Protein AF-A6P7M1-F1 (afdb_monomer)

Solvent-accessible surface area (backbone atoms only — not comparable to full-atom values): 3730 Å² total; per-residue (Å²): 113,56,78,45,58,64,40,74,76,96,48,36,44,29,24,28,65,54,83,83,72,64,77,94,55,63,93,69,56,55,67,58,53,52,50,55,51,43,69,58,48,45,50,76,75,64,31,83,44,78,54,74,92,80,84,85,87,132

pLDDT: mean 96.77, std 3.14, range [75.69, 98.44]

Radius of gyration: 12.7 Å; Cα contacts (8 Å, |Δi|>4): 63; chains: 1; bounding box: 31×14×33 Å

Mean predicted aligned error: 2.39 Å

Nearest PDB structures (foldseek):
  3w6s-assembly2_C  TM=1.002E+00  e=1.993E-04  Saccharomyces cerevisiae Sigma1278b
  4h89-assembly1_A-2  TM=9.228E-01  e=3.795E-03  Kribbella flavida DSM 17836
  1vhs-assembly1_A  TM=9.081E-01  e=3.153E-01  Bacillus subtilis
  2ge3-assembly1_B  TM=8.370E-01  e=5.928E-01  Agrobacterium tumefaciens
  5wph-assembly1_A  TM=8.748E-01  e=1.283E+00  Pseudomonas putida KT2440

Foldseek 3Di:
DDWFQPDDDPRSLEIEDDDDDPPVCPPVCVSVVVVVVCVVVSVVVNRDHYDDPDDDDD

Structure (mmCIF, N/CA/C/O backbone):
data_AF-A6P7M1-F1
#
_entry.id   AF-A6P7M1-F1
#
loop_
_atom_site.group_PDB
_atom_site.id
_atom_site.type_symbol
_atom_site.label_atom_id
_atom_site.label_alt_id
_atom_site.label_comp_id
_atom_site.label_asym_id
_atom_site.label_entity_id
_atom_site.label_seq_id
_atom_site.pdbx_PDB_ins_code
_atom_site.Cartn_x
_atom_site.Cartn_y
_atom_site.Cartn_z
_atom_site.occupancy
_atom_site.B_iso_or_equiv
_atom_site.auth_seq_id
_atom_site.auth_comp_id
_atom_site.auth_asym_id
_atom_site.auth_atom_id
_atom_site.pdbx_PDB_model_num
ATOM 1 N N . PHE A 1 1 ? -7.566 4.872 -0.149 1.00 94.56 1 PHE A N 1
ATOM 2 C CA . PHE A 1 1 ? -6.103 4.722 -0.004 1.00 94.56 1 PHE A CA 1
ATOM 3 C C . PHE A 1 1 ? -5.453 5.229 -1.277 1.00 94.56 1 PHE A C 1
ATOM 5 O O . PHE A 1 1 ? -6.149 5.345 -2.281 1.00 94.56 1 PHE A O 1
ATOM 12 N N . TYR A 1 2 ? -4.162 5.539 -1.244 1.00 97.88 2 TYR A N 1
ATOM 13 C CA . TYR A 1 2 ? -3.394 5.835 -2.456 1.00 97.88 2 TYR A CA 1
ATOM 14 C C . TYR A 1 2 ? -2.460 4.670 -2.788 1.00 97.88 2 TYR A C 1
ATOM 16 O O . TYR A 1 2 ? -2.121 3.890 -1.901 1.00 97.88 2 TYR A O 1
ATOM 24 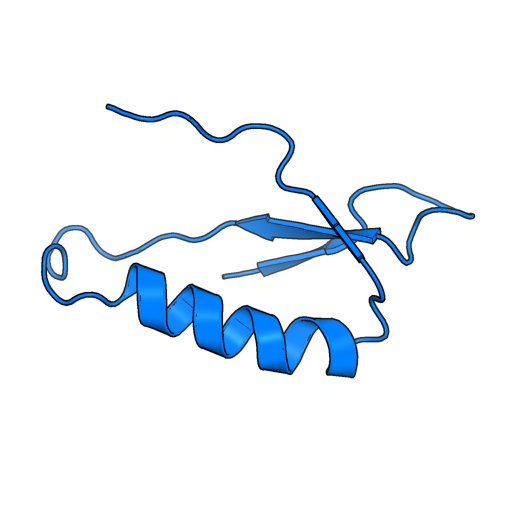N N . ILE A 1 3 ? -2.025 4.587 -4.045 1.00 98.31 3 ILE A N 1
ATOM 25 C CA . ILE A 1 3 ? -0.930 3.721 -4.491 1.00 98.31 3 ILE A CA 1
ATOM 26 C C . ILE A 1 3 ? 0.018 4.593 -5.310 1.00 98.31 3 ILE A C 1
ATOM 28 O O . ILE A 1 3 ? -0.424 5.289 -6.223 1.00 98.31 3 ILE A O 1
ATOM 32 N N . LYS A 1 4 ? 1.308 4.576 -4.980 1.00 97.88 4 LYS A N 1
ATOM 33 C CA . LYS A 1 4 ? 2.349 5.292 -5.729 1.00 97.88 4 LYS A CA 1
ATOM 34 C C . LYS A 1 4 ? 3.654 4.491 -5.748 1.00 97.88 4 LYS A C 1
ATOM 36 O O . LYS A 1 4 ? 3.820 3.628 -4.882 1.00 97.88 4 LYS A O 1
ATOM 41 N N . PRO A 1 5 ? 4.606 4.795 -6.643 1.00 97.81 5 PRO A N 1
ATOM 42 C CA . PRO A 1 5 ? 5.944 4.222 -6.562 1.00 97.81 5 PRO A CA 1
ATOM 43 C C . PRO A 1 5 ? 6.600 4.590 -5.222 1.00 97.81 5 PRO A C 1
ATOM 45 O O . PRO A 1 5 ? 6.538 5.747 -4.796 1.00 97.81 5 PRO A O 1
ATOM 48 N N . ASN A 1 6 ? 7.214 3.617 -4.543 1.00 98.12 6 ASN A N 1
ATOM 49 C CA . ASN A 1 6 ? 7.981 3.865 -3.315 1.00 98.12 6 ASN A CA 1
ATOM 50 C C . ASN A 1 6 ? 9.356 4.477 -3.625 1.00 98.12 6 ASN A C 1
ATOM 52 O O . ASN A 1 6 ? 9.897 5.232 -2.824 1.00 98.12 6 ASN A O 1
ATOM 56 N N . TYR A 1 7 ? 9.897 4.165 -4.804 1.00 97.62 7 TYR A N 1
ATOM 57 C CA . TYR A 1 7 ? 11.198 4.618 -5.286 1.00 97.62 7 TYR A CA 1
ATOM 58 C C . TYR A 1 7 ? 11.086 5.134 -6.726 1.00 97.62 7 TYR A C 1
ATOM 60 O O . TYR A 1 7 ? 10.176 4.759 -7.466 1.00 97.62 7 TYR A O 1
ATOM 68 N N . ILE A 1 8 ? 12.030 5.978 -7.140 1.00 93.81 8 ILE A N 1
ATOM 69 C CA . ILE A 1 8 ? 12.131 6.472 -8.521 1.00 93.81 8 ILE A CA 1
ATOM 70 C C . ILE A 1 8 ? 12.943 5.515 -9.412 1.00 93.81 8 ILE A C 1
ATOM 72 O O . ILE A 1 8 ? 13.751 4.720 -8.931 1.00 93.81 8 ILE A O 1
ATOM 76 N N . GLY A 1 9 ? 12.764 5.612 -10.733 1.00 95.19 9 GLY A N 1
ATOM 77 C CA . GLY A 1 9 ? 13.602 4.912 -11.712 1.00 95.19 9 GLY A CA 1
ATOM 78 C C . GLY A 1 9 ? 13.442 3.390 -11.683 1.00 95.19 9 GLY A C 1
ATOM 79 O O . GLY A 1 9 ? 12.329 2.880 -11.737 1.00 95.19 9 GLY A O 1
ATOM 80 N N . ARG A 1 10 ? 14.558 2.650 -11.614 1.00 96.62 10 ARG A N 1
ATOM 81 C CA . ARG A 1 10 ? 14.585 1.178 -11.772 1.00 96.62 10 ARG A CA 1
ATOM 82 C C . ARG A 1 10 ? 13.769 0.414 -10.721 1.00 96.62 10 ARG A C 1
ATOM 84 O O . ARG A 1 10 ? 13.350 -0.709 -10.985 1.00 96.62 10 ARG A O 1
ATOM 91 N N . CYS A 1 11 ? 13.508 1.025 -9.567 1.00 96.81 11 CYS A N 1
ATOM 92 C CA . CYS A 1 11 ? 12.742 0.426 -8.471 1.00 96.81 11 CYS A CA 1
ATOM 93 C C . CYS A 1 11 ? 11.286 0.927 -8.397 1.00 96.81 11 CYS A C 1
ATOM 95 O O . CYS A 1 11 ? 10.612 0.692 -7.397 1.00 96.81 11 CYS A O 1
ATOM 97 N N . SER A 1 12 ? 10.777 1.605 -9.435 1.00 96.75 12 SER A N 1
ATOM 98 C CA . SER A 1 12 ? 9.401 2.133 -9.466 1.00 96.75 12 SER A CA 1
ATOM 99 C C . SER A 1 12 ? 8.317 1.051 -9.482 1.00 96.75 12 SER A C 1
ATOM 101 O O . SER A 1 12 ? 7.174 1.324 -9.128 1.00 96.75 12 SER A O 1
ATOM 103 N N . HIS A 1 13 ? 8.684 -0.186 -9.824 1.00 97.31 13 HIS A N 1
ATOM 104 C CA . HIS A 1 13 ? 7.820 -1.366 -9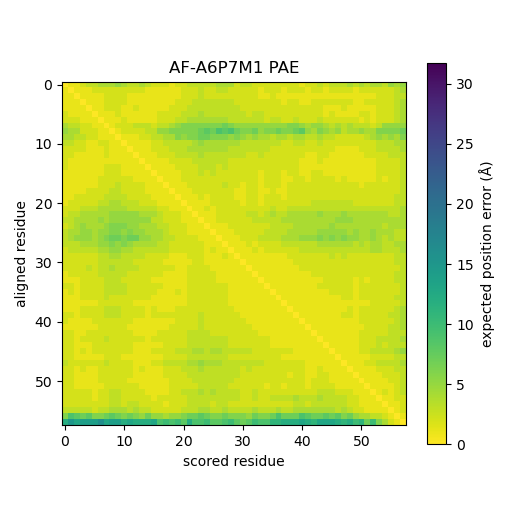.764 1.00 97.31 13 HIS A CA 1
ATOM 105 C C . HIS A 1 13 ? 7.463 -1.790 -8.323 1.00 97.31 13 HIS A C 1
ATOM 107 O O . HIS A 1 13 ? 6.569 -2.618 -8.128 1.00 97.31 13 HIS A O 1
ATOM 113 N N . VAL A 1 14 ? 8.143 -1.219 -7.318 1.00 98.38 14 VAL A N 1
ATOM 114 C CA . VAL A 1 14 ? 7.813 -1.349 -5.895 1.00 98.38 14 VAL A CA 1
ATOM 115 C C . VAL A 1 14 ? 6.889 -0.205 -5.491 1.00 98.38 14 VAL A C 1
ATOM 117 O O . VAL A 1 14 ? 7.293 0.961 -5.497 1.00 98.38 14 VAL A O 1
ATOM 120 N N . CYS A 1 15 ? 5.658 -0.520 -5.099 1.00 98.44 15 CYS A N 1
ATOM 121 C CA . CYS A 1 15 ? 4.704 0.481 -4.634 1.00 98.44 15 CYS A CA 1
ATOM 122 C C . CYS A 1 15 ? 4.721 0.677 -3.118 1.00 98.44 15 CYS A C 1
ATOM 124 O O . CYS A 1 15 ? 5.126 -0.188 -2.342 1.00 98.44 15 CYS A O 1
ATOM 126 N N . ASN A 1 16 ? 4.212 1.834 -2.715 1.00 98.38 16 ASN A N 1
ATOM 127 C CA . ASN A 1 16 ? 3.814 2.160 -1.356 1.00 98.38 16 ASN A CA 1
ATOM 128 C C . ASN A 1 16 ? 2.334 2.571 -1.371 1.00 98.38 16 ASN A C 1
ATOM 130 O O . ASN A 1 16 ? 1.822 3.077 -2.379 1.00 98.38 16 ASN A O 1
ATOM 134 N N . ALA A 1 17 ? 1.652 2.358 -0.252 1.00 98.19 17 ALA A N 1
ATOM 135 C CA . ALA A 1 17 ? 0.281 2.771 -0.038 1.00 98.19 17 ALA A CA 1
ATOM 136 C C . ALA A 1 17 ? 0.076 3.294 1.386 1.00 98.19 17 ALA A C 1
ATOM 138 O O . ALA A 1 17 ? 0.680 2.820 2.345 1.00 98.19 17 ALA A O 1
ATOM 139 N N . GLY A 1 18 ? -0.836 4.255 1.516 1.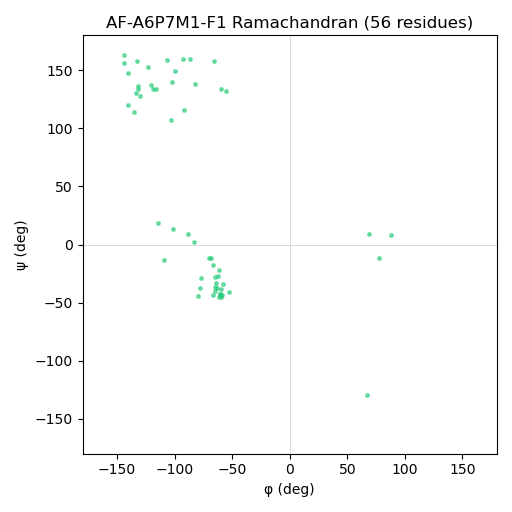00 97.69 18 GLY A N 1
ATOM 140 C CA . GLY A 1 18 ? -1.313 4.760 2.798 1.00 97.69 18 GLY A CA 1
ATOM 141 C C . GLY A 1 18 ? -2.818 4.568 2.937 1.00 97.69 18 GLY A C 1
ATOM 142 O O . GLY A 1 18 ? -3.586 4.826 2.000 1.00 97.69 18 GLY A O 1
ATOM 143 N N . PHE A 1 19 ? -3.239 4.140 4.124 1.00 97.38 19 PHE A N 1
ATOM 144 C CA . PHE A 1 19 ? -4.627 3.829 4.451 1.00 97.38 19 PHE A CA 1
ATOM 145 C C . PHE A 1 19 ? -5.117 4.743 5.566 1.00 97.38 19 PHE A C 1
ATOM 147 O O . PHE A 1 19 ? -4.442 4.930 6.571 1.00 97.38 19 PHE A O 1
ATOM 154 N N . ILE A 1 20 ? -6.315 5.293 5.388 1.00 96.69 20 ILE A N 1
ATOM 155 C CA . ILE A 1 20 ? -7.004 6.091 6.398 1.00 96.69 20 ILE A CA 1
ATOM 156 C C . ILE A 1 20 ? -8.429 5.555 6.479 1.00 96.69 20 ILE A C 1
ATOM 158 O O . ILE A 1 20 ? -9.068 5.322 5.451 1.00 96.69 20 ILE A O 1
ATOM 162 N N . VAL A 1 21 ? -8.910 5.346 7.701 1.00 96.38 21 VAL A N 1
ATOM 163 C CA . VAL A 1 21 ? -10.296 4.973 7.997 1.00 96.38 21 VAL A CA 1
ATOM 164 C C . VAL A 1 21 ? -10.909 6.112 8.801 1.00 96.38 21 VAL A C 1
ATOM 166 O O . VAL A 1 21 ? -10.280 6.606 9.737 1.00 96.38 21 VAL A O 1
ATOM 169 N N . ASN A 1 22 ? -12.127 6.528 8.439 1.00 97.00 22 ASN A N 1
ATOM 170 C CA . ASN A 1 22 ? -12.865 7.539 9.195 1.00 97.00 22 ASN A CA 1
ATOM 171 C C . ASN A 1 22 ? -12.985 7.100 10.667 1.00 97.00 22 ASN A C 1
ATOM 173 O O . ASN A 1 22 ? -13.344 5.955 10.953 1.00 97.00 22 ASN A O 1
ATOM 177 N N . HIS A 1 23 ? -12.686 8.019 11.587 1.00 95.75 23 HIS A N 1
ATOM 178 C CA . HIS A 1 23 ? -12.744 7.796 13.027 1.00 95.75 23 HIS A CA 1
ATOM 179 C C . HIS A 1 23 ? -14.097 7.230 13.486 1.00 95.75 23 HIS A C 1
ATOM 181 O O . HIS A 1 23 ? -14.134 6.297 14.284 1.00 95.75 23 HIS A O 1
ATOM 187 N N . GLU A 1 24 ? -15.200 7.727 12.927 1.00 97.81 24 GLU A N 1
ATOM 188 C CA . GLU A 1 24 ? -16.565 7.299 13.270 1.00 97.81 24 GLU A CA 1
ATOM 189 C C . GLU A 1 24 ? -16.906 5.879 12.792 1.00 97.81 24 GLU A C 1
ATOM 191 O O . GLU A 1 24 ? -17.929 5.317 13.169 1.00 97.81 24 GLU A O 1
ATOM 196 N N . LYS A 1 25 ? -16.067 5.287 11.934 1.00 96.31 25 LYS A N 1
ATOM 197 C CA . LYS A 1 25 ? -16.275 3.958 11.337 1.00 96.31 25 LYS A CA 1
ATOM 198 C C . LYS A 1 25 ? -15.226 2.936 11.795 1.00 96.31 25 LYS A C 1
ATOM 200 O O . LYS A 1 25 ? -15.021 1.911 11.138 1.00 96.31 25 LYS A O 1
ATOM 205 N N . ARG A 1 26 ? -14.530 3.210 12.903 1.00 93.94 26 ARG A N 1
ATOM 206 C CA . ARG A 1 26 ? -13.582 2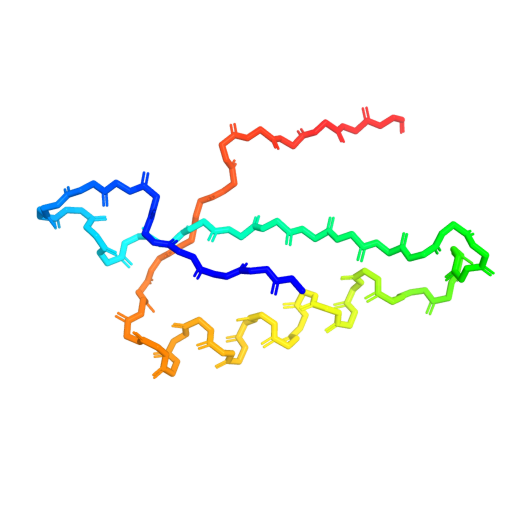.273 13.531 1.00 93.94 26 ARG A CA 1
ATOM 207 C C . ARG A 1 26 ? -14.306 1.031 14.070 1.00 93.94 26 ARG A C 1
ATOM 209 O O . ARG A 1 26 ? -15.512 1.040 14.269 1.00 93.94 26 ARG A O 1
ATOM 216 N N . GLY A 1 27 ? -13.571 -0.068 14.247 1.00 94.44 27 GLY A N 1
ATOM 217 C CA . GLY A 1 27 ? -14.122 -1.348 14.722 1.00 94.44 27 GLY A CA 1
ATOM 218 C C . GLY A 1 27 ? -14.889 -2.165 13.671 1.00 94.44 27 GLY A C 1
ATOM 219 O O . GLY A 1 27 ? -15.121 -3.348 13.876 1.00 94.44 27 GLY A O 1
ATOM 220 N N . LEU A 1 28 ? -15.202 -1.587 12.506 1.00 96.69 28 LEU A N 1
ATOM 221 C CA . LEU A 1 28 ? -15.977 -2.246 11.443 1.00 96.69 28 LEU A CA 1
ATOM 222 C C . LEU A 1 28 ? -15.131 -3.062 10.448 1.00 96.69 28 LEU A C 1
ATOM 224 O O . LEU A 1 28 ? -15.612 -3.450 9.389 1.00 96.69 28 LEU A O 1
ATOM 228 N N . GLY A 1 29 ? -13.838 -3.263 10.717 1.00 95.88 29 GLY A N 1
ATOM 229 C CA . GLY A 1 29 ? -12.948 -4.007 9.815 1.00 95.88 29 G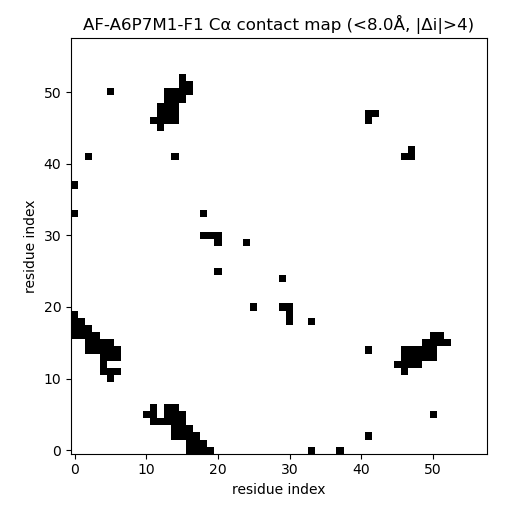LY A CA 1
ATOM 230 C C . GLY A 1 29 ? -12.633 -3.314 8.478 1.00 95.88 29 GLY A C 1
ATOM 231 O O . GLY A 1 29 ? -11.985 -3.914 7.624 1.00 95.88 29 GLY A O 1
ATOM 232 N N . LEU A 1 30 ? -13.011 -2.043 8.287 1.00 96.88 30 LEU A N 1
ATOM 233 C CA . LEU A 1 30 ? -12.808 -1.319 7.022 1.00 96.88 30 LEU A CA 1
ATOM 234 C C . LEU A 1 30 ? -11.339 -1.240 6.587 1.00 96.88 30 LEU A C 1
ATOM 236 O O . LEU A 1 30 ? -11.054 -1.324 5.398 1.00 96.88 30 LEU A O 1
ATOM 240 N N . GLY A 1 31 ? -10.395 -1.141 7.529 1.00 96.44 31 GLY A N 1
ATOM 241 C CA . GLY A 1 31 ? -8.962 -1.174 7.209 1.00 96.44 31 GLY A CA 1
ATOM 242 C C . GLY A 1 31 ? -8.545 -2.473 6.509 1.00 96.44 31 GLY A C 1
ATOM 243 O O .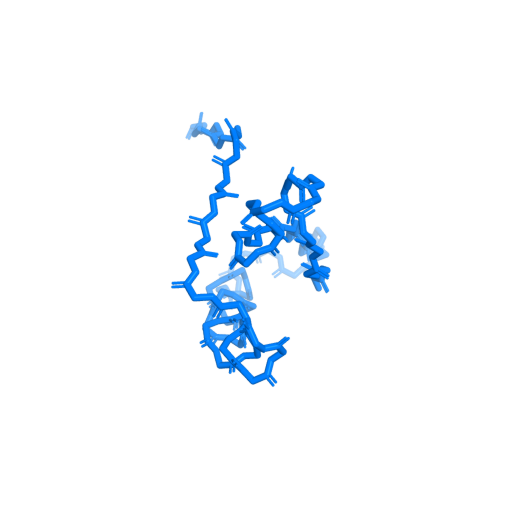 GLY A 1 31 ? -7.786 -2.440 5.542 1.00 96.44 31 GLY A O 1
ATOM 244 N N . LYS A 1 32 ? -9.120 -3.609 6.928 1.00 97.31 32 LYS A N 1
ATOM 245 C CA . LYS A 1 32 ? -8.893 -4.918 6.301 1.00 97.31 32 LYS A CA 1
ATOM 246 C C . LYS A 1 32 ? -9.470 -4.961 4.889 1.00 97.31 32 LYS A C 1
ATOM 248 O O . LYS A 1 32 ? -8.802 -5.442 3.979 1.00 97.31 32 LYS A O 1
ATOM 253 N N . GLU A 1 33 ? -10.675 -4.430 4.687 1.00 97.94 33 GLU A N 1
ATOM 254 C CA . GLU A 1 33 ? -11.290 -4.362 3.356 1.00 97.94 33 GLU A CA 1
ATOM 255 C C . GLU A 1 33 ? -10.517 -3.443 2.403 1.00 97.94 33 GLU A C 1
ATOM 257 O O . GLU A 1 33 ? -10.295 -3.806 1.247 1.00 97.94 33 GLU A O 1
ATOM 262 N N . LEU A 1 34 ? -10.015 -2.300 2.884 1.00 97.88 34 LEU A N 1
ATOM 263 C CA . LEU A 1 34 ? -9.123 -1.446 2.096 1.00 97.88 34 LEU A CA 1
ATOM 264 C C . LEU A 1 34 ? -7.838 -2.192 1.703 1.00 97.88 34 LEU A C 1
ATOM 266 O O . LEU A 1 34 ? -7.433 -2.113 0.545 1.00 97.88 34 LEU A O 1
ATOM 270 N N . GLY A 1 35 ? -7.240 -2.955 2.624 1.00 97.88 35 GLY A N 1
ATOM 271 C CA . GLY A 1 35 ? -6.078 -3.806 2.344 1.00 97.88 35 GLY A CA 1
ATOM 272 C C . GLY A 1 35 ? -6.362 -4.884 1.291 1.00 97.88 35 GLY A C 1
ATOM 273 O O . GLY A 1 35 ? -5.579 -5.064 0.362 1.00 97.88 35 GLY A O 1
ATOM 274 N N . LYS A 1 36 ? -7.524 -5.548 1.356 1.00 98.31 36 LYS A N 1
ATOM 275 C CA . LYS A 1 36 ? -7.949 -6.511 0.323 1.00 98.31 36 LYS A CA 1
ATOM 276 C C . LYS A 1 36 ? -8.108 -5.851 -1.045 1.00 98.31 36 LYS A C 1
ATOM 278 O O . LYS A 1 36 ? -7.636 -6.390 -2.041 1.00 98.31 36 LYS A O 1
ATOM 283 N N . LYS A 1 37 ? -8.753 -4.680 -1.113 1.00 98.38 37 LYS A N 1
ATOM 284 C CA . LYS A 1 37 ? -8.891 -3.929 -2.372 1.00 98.38 37 LYS A CA 1
ATOM 285 C C . LYS A 1 37 ? -7.532 -3.484 -2.907 1.00 98.38 37 LYS A C 1
ATOM 287 O O . LYS A 1 37 ? -7.313 -3.549 -4.110 1.00 98.38 37 LYS A O 1
ATOM 292 N N . TYR A 1 38 ? -6.614 -3.093 -2.031 1.00 98.44 38 TYR A N 1
ATOM 293 C CA . TYR A 1 38 ? -5.246 -2.760 -2.407 1.00 98.44 38 TYR A CA 1
ATOM 294 C C . TYR A 1 38 ? -4.514 -3.932 -3.081 1.00 98.44 38 TYR A C 1
ATOM 296 O O . TYR A 1 38 ? -3.900 -3.725 -4.124 1.00 98.44 38 TYR A O 1
ATOM 304 N N . LEU A 1 39 ? -4.654 -5.158 -2.562 1.00 97.81 39 LEU A N 1
ATOM 305 C CA . LEU A 1 39 ? -4.061 -6.357 -3.175 1.00 97.81 39 LEU A CA 1
ATOM 306 C C . LEU A 1 39 ? -4.601 -6.653 -4.582 1.00 97.81 39 LEU A C 1
ATOM 308 O O . LEU A 1 39 ? -3.896 -7.247 -5.389 1.00 97.81 39 LEU A O 1
ATOM 312 N N . VAL A 1 40 ? -5.829 -6.228 -4.889 1.00 98.25 40 VAL A N 1
ATOM 313 C CA . VAL A 1 40 ? -6.409 -6.345 -6.236 1.00 98.25 40 VAL A CA 1
ATOM 314 C C . VAL A 1 40 ? -5.884 -5.242 -7.159 1.00 98.25 40 VAL A C 1
ATOM 316 O O . VAL A 1 40 ? -5.516 -5.514 -8.298 1.00 98.25 40 VAL A O 1
ATOM 319 N N . TRP A 1 41 ? -5.833 -3.999 -6.676 1.00 98.44 41 TRP A N 1
ATOM 320 C CA . TRP A 1 41 ? -5.487 -2.838 -7.500 1.00 98.44 41 TRP A CA 1
ATOM 321 C C . TRP A 1 41 ? -3.987 -2.685 -7.770 1.00 98.44 41 TRP A C 1
ATOM 323 O O . TRP A 1 41 ? -3.621 -2.282 -8.870 1.00 98.44 41 TRP A O 1
ATOM 333 N N . ALA A 1 42 ? -3.106 -2.987 -6.811 1.00 98.38 42 ALA A N 1
ATOM 334 C CA . ALA A 1 42 ? -1.668 -2.765 -6.989 1.00 98.38 42 ALA A CA 1
ATOM 335 C C . ALA A 1 42 ? -1.073 -3.554 -8.178 1.00 98.38 42 ALA A C 1
ATOM 337 O O . ALA A 1 42 ? -0.398 -2.926 -8.997 1.00 98.38 42 ALA A O 1
ATOM 338 N N . PRO A 1 43 ? -1.387 -4.853 -8.366 1.00 98.19 43 PRO A N 1
ATOM 339 C CA . PRO A 1 43 ? -0.957 -5.591 -9.555 1.00 98.19 43 PRO A CA 1
ATOM 340 C C . PRO A 1 43 ? -1.566 -5.059 -10.857 1.00 98.19 43 PRO A C 1
ATOM 342 O O . PRO A 1 43 ? -0.879 -5.000 -11.872 1.00 98.19 43 PRO A O 1
ATOM 345 N N . GLN A 1 44 ? -2.832 -4.619 -10.838 1.00 98.31 44 GLN A N 1
ATOM 346 C CA . GLN A 1 44 ? -3.499 -4.050 -12.022 1.00 98.31 44 GLN A CA 1
ATOM 347 C C . GLN A 1 44 ? -2.852 -2.741 -12.497 1.00 98.31 44 GLN A C 1
ATOM 349 O O . GLN A 1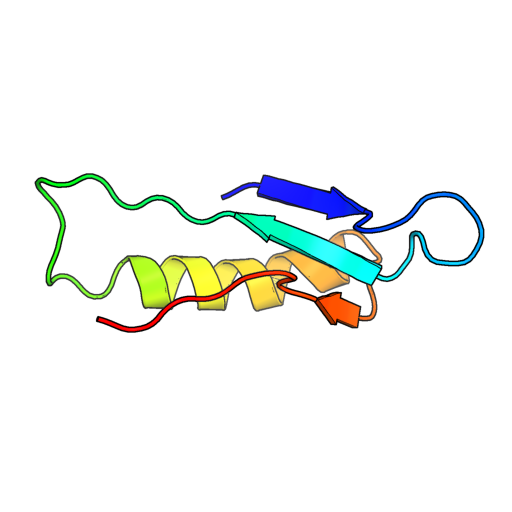 44 ? -2.894 -2.431 -13.683 1.00 98.31 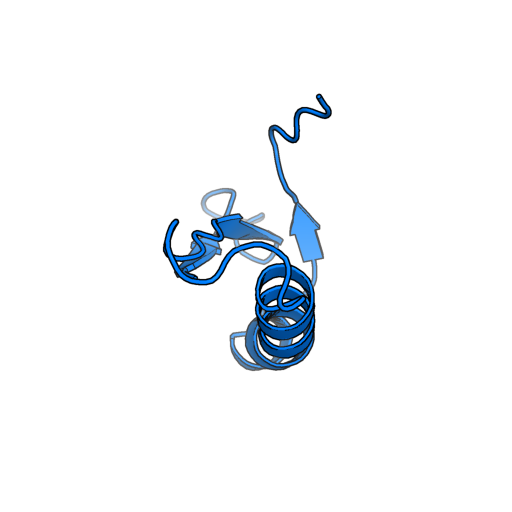44 GLN A O 1
ATOM 354 N N . LEU A 1 45 ? -2.225 -1.990 -11.587 1.00 97.56 45 LEU A N 1
ATOM 355 C CA . LEU A 1 45 ? -1.446 -0.790 -11.903 1.00 97.56 45 LEU A CA 1
ATOM 356 C C . LEU A 1 45 ? -0.003 -1.099 -12.353 1.00 97.56 45 LEU A C 1
ATOM 358 O O . LEU A 1 45 ? 0.762 -0.171 -12.602 1.00 97.56 45 LEU A O 1
ATOM 362 N N . GLY A 1 46 ? 0.381 -2.377 -12.451 1.00 97.81 46 GLY A N 1
ATOM 363 C CA . GLY A 1 46 ? 1.704 -2.813 -12.910 1.00 97.81 46 GLY A CA 1
ATOM 364 C C . GLY A 1 46 ? 2.766 -2.927 -11.813 1.00 97.81 46 GLY A C 1
ATOM 365 O O . GLY A 1 46 ? 3.937 -3.149 -12.121 1.00 97.81 46 GLY A O 1
ATOM 366 N N . TYR A 1 47 ? 2.393 -2.793 -10.538 1.00 98.44 47 TYR A N 1
ATOM 367 C CA . TYR A 1 47 ? 3.329 -3.000 -9.434 1.00 98.44 47 TYR A CA 1
ATOM 368 C C . TYR A 1 47 ? 3.464 -4.485 -9.103 1.00 98.44 47 TYR A C 1
ATOM 370 O O . TYR A 1 47 ? 2.475 -5.210 -9.019 1.00 98.44 47 TYR A O 1
ATOM 378 N N . VAL A 1 48 ? 4.696 -4.927 -8.858 1.00 97.56 48 VAL A N 1
ATOM 379 C CA . VAL A 1 48 ? 5.014 -6.342 -8.579 1.00 97.56 48 VAL A CA 1
ATOM 380 C C . VAL A 1 48 ? 5.409 -6.583 -7.125 1.00 97.56 48 VAL A C 1
ATOM 382 O O . VAL A 1 48 ? 5.459 -7.724 -6.676 1.00 97.56 48 VAL A O 1
ATOM 385 N N . TYR A 1 49 ? 5.688 -5.513 -6.380 1.00 97.75 49 TYR A N 1
ATOM 386 C CA . TYR A 1 49 ? 6.074 -5.584 -4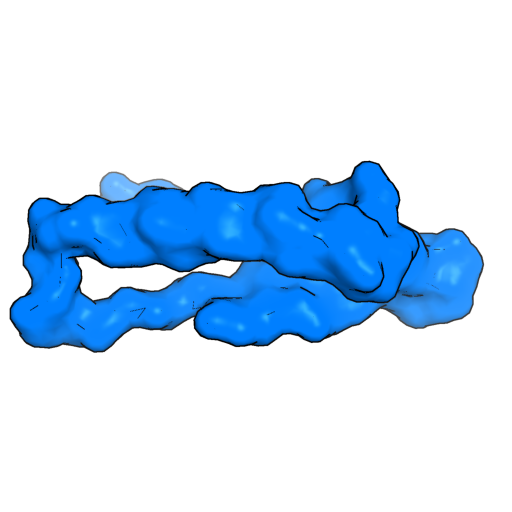.977 1.00 97.75 49 TYR A CA 1
ATOM 387 C C . TYR A 1 49 ? 5.504 -4.401 -4.191 1.00 97.75 49 TYR A C 1
ATOM 389 O O . TYR A 1 49 ? 5.213 -3.340 -4.754 1.00 97.75 49 TYR A O 1
ATOM 397 N N . SER A 1 50 ? 5.355 -4.581 -2.882 1.00 97.94 50 SER A N 1
ATOM 398 C CA . SER A 1 50 ? 4.817 -3.583 -1.961 1.00 97.94 50 SER A CA 1
ATOM 399 C C . SER A 1 50 ? 5.718 -3.443 -0.745 1.00 97.94 50 SER A C 1
ATOM 401 O O . SER A 1 50 ? 6.160 -4.444 -0.184 1.00 97.94 50 SER A O 1
ATOM 403 N N . VAL A 1 51 ? 5.972 -2.204 -0.326 1.00 98.44 51 VAL A N 1
ATOM 404 C CA . VAL A 1 51 ? 6.690 -1.900 0.914 1.00 98.44 51 VAL A CA 1
ATOM 405 C C . VAL A 1 51 ? 5.942 -0.825 1.689 1.00 98.44 51 VAL A C 1
ATOM 407 O O . VAL A 1 51 ? 5.632 0.246 1.163 1.00 98.44 51 VAL A O 1
ATOM 410 N N . PHE A 1 52 ? 5.723 -1.086 2.975 1.00 97.88 52 PHE A N 1
ATOM 411 C CA . PHE A 1 52 ? 5.327 -0.074 3.947 1.00 97.88 52 PHE A CA 1
ATOM 412 C C . PHE A 1 52 ? 6.550 0.279 4.787 1.00 97.88 52 PHE A C 1
ATOM 414 O O . PHE A 1 52 ? 6.994 -0.517 5.607 1.00 97.88 52 PHE A O 1
ATOM 421 N N . ASN A 1 53 ? 7.118 1.465 4.553 1.00 97.44 53 ASN A N 1
ATOM 422 C CA . ASN A 1 53 ? 8.392 1.851 5.170 1.00 97.44 53 ASN A CA 1
ATOM 423 C C . ASN A 1 53 ? 8.297 1.959 6.701 1.00 97.44 53 ASN A C 1
ATOM 425 O O . ASN A 1 53 ? 9.276 1.698 7.388 1.00 97.44 53 ASN A O 1
ATOM 429 N N . LEU A 1 54 ? 7.136 2.367 7.225 1.00 97.00 54 LEU A N 1
ATOM 430 C CA . LEU A 1 54 ? 6.899 2.562 8.654 1.00 97.00 54 LEU A CA 1
ATOM 431 C C . LEU A 1 54 ? 5.498 2.065 9.011 1.00 97.00 54 LEU A C 1
ATOM 433 O O . LEU A 1 54 ? 4.504 2.574 8.489 1.00 97.00 54 LEU A O 1
ATOM 437 N N . VAL A 1 55 ? 5.428 1.084 9.909 1.00 96.31 55 VAL A N 1
ATOM 438 C CA . VAL A 1 55 ? 4.182 0.551 10.468 1.00 96.31 55 VAL A CA 1
ATOM 439 C C . VAL A 1 55 ? 4.382 0.400 11.969 1.00 96.31 55 VAL A C 1
ATOM 441 O O . VAL A 1 55 ? 5.208 -0.396 12.405 1.00 96.31 55 VAL A O 1
ATOM 444 N N . PHE A 1 56 ? 3.643 1.179 12.753 1.00 95.12 56 PHE A N 1
ATOM 445 C CA . PHE A 1 56 ? 3.705 1.126 14.211 1.00 95.12 56 PHE A CA 1
ATOM 446 C C . PHE A 1 56 ? 2.502 0.362 14.756 1.00 95.12 56 PHE A C 1
ATOM 448 O O . PHE A 1 56 ? 1.383 0.527 14.265 1.00 95.12 56 PHE A O 1
ATOM 455 N N . ALA A 1 57 ? 2.746 -0.461 15.771 1.00 91.00 57 ALA A N 1
ATOM 456 C CA . ALA A 1 57 ? 1.705 -1.084 16.574 1.00 91.00 57 ALA A CA 1
ATOM 457 C C . ALA A 1 57 ? 1.529 -0.299 17.881 1.00 91.00 57 ALA A C 1
ATOM 459 O O . ALA A 1 57 ? 2.484 0.300 18.378 1.00 91.00 57 ALA A O 1
ATOM 460 N N . THR A 1 58 ? 0.307 -0.303 18.403 1.00 75.69 58 THR A N 1
ATOM 461 C CA . THR A 1 58 ? -0.075 0.265 19.704 1.00 75.69 58 THR A CA 1
ATOM 462 C C . THR A 1 58 ? -0.514 -0.843 20.632 1.00 75.69 58 THR A C 1
ATOM 464 O O . THR A 1 58 ? -1.252 -1.719 20.121 1.00 75.69 58 THR A O 1
#

Secondary structure (DSSP, 8-state):
-EEEESSSGGGTTEEEEE----GGGTTSSHHHHHHHHHHHHHHHTT--EE--S-----

InterPro domains:
  IPR052742 Mitochondrial N-acetyltransferase [PTHR43138] (1-58)

Sequence (58 aa):
FYIKPNYIGRCSHVCNAGFIVNHEKRGLGLGKELGKKYLVWAPQLGYVYSVFNLVFAT

Organism: NCBI:txid45582